Protein AF-A0A4R2JXR2-F1 (afdb_monomer)

pLDDT: mean 90.95, std 9.43, range [45.16, 98.44]

Nearest PDB structures (foldseek):
  6cl6-assembly1_C  TM=4.807E-01  e=3.480E-01  Pseudomonas aeruginosa PAO1
  6ct8-assembly1_A  TM=4.855E-01  e=6.254E-01  Pseudomonas aeruginosa PAO1
  7sbd-assembly1_H  TM=4.682E-01  e=5.867E+00  Mus musculus

Mean predicted aligned error: 4.03 Å

Structure (mmCIF, N/CA/C/O backbone):
data_AF-A0A4R2JXR2-F1
#
_entry.id   AF-A0A4R2JXR2-F1
#
loop_
_atom_site.group_PDB
_atom_site.id
_atom_site.type_symbol
_atom_site.label_atom_id
_atom_site.label_alt_id
_atom_site.label_comp_id
_atom_site.label_asym_id
_atom_site.label_entity_id
_atom_site.label_seq_id
_atom_site.pdbx_PDB_ins_code
_atom_site.Cartn_x
_atom_site.Cartn_y
_atom_site.Cartn_z
_atom_site.occupancy
_atom_site.B_iso_or_equiv
_atom_si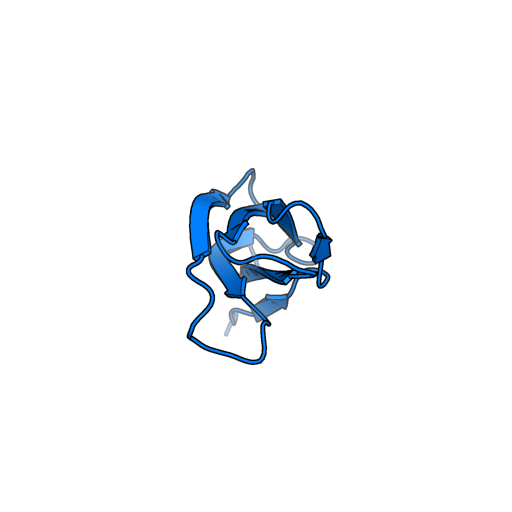te.auth_seq_id
_atom_site.auth_comp_id
_atom_site.auth_asym_id
_atom_site.auth_atom_id
_atom_site.pdbx_PDB_model_num
ATOM 1 N N . MET A 1 1 ? -26.293 -1.575 10.901 1.00 45.16 1 MET A N 1
ATOM 2 C CA . MET A 1 1 ? -25.104 -2.427 10.686 1.00 45.16 1 MET A CA 1
ATOM 3 C C . MET A 1 1 ? -23.938 -1.507 10.397 1.00 45.16 1 MET A C 1
ATOM 5 O O . MET A 1 1 ? -24.048 -0.712 9.473 1.00 45.16 1 MET A O 1
ATOM 9 N N . SER A 1 2 ? -22.892 -1.536 11.222 1.00 65.44 2 SER A N 1
ATOM 10 C CA . SER A 1 2 ? -21.658 -0.802 10.921 1.00 65.44 2 SER A CA 1
ATOM 11 C C . SER A 1 2 ? -20.920 -1.581 9.832 1.00 65.44 2 SER A C 1
ATOM 13 O O . SER A 1 2 ? -20.575 -2.739 10.052 1.00 65.44 2 SER A O 1
ATOM 15 N N . GLY A 1 3 ? -20.808 -1.004 8.636 1.00 85.88 3 GLY A N 1
ATOM 16 C CA . GLY A 1 3 ? -20.110 -1.615 7.504 1.00 85.88 3 GLY A CA 1
ATOM 17 C C . GLY A 1 3 ? -18.609 -1.326 7.528 1.00 85.88 3 GLY A C 1
ATOM 18 O O . GLY A 1 3 ? -18.148 -0.470 8.285 1.00 85.88 3 GLY A O 1
ATOM 19 N N . TYR A 1 4 ? -17.865 -2.029 6.675 1.00 92.38 4 TYR A N 1
ATOM 20 C CA . TYR A 1 4 ? -16.505 -1.640 6.313 1.00 92.38 4 TYR A CA 1
ATOM 21 C C . TYR A 1 4 ? -16.527 -0.801 5.029 1.00 92.38 4 TYR A C 1
ATOM 23 O O . TYR A 1 4 ? -17.432 -0.938 4.205 1.00 92.38 4 TYR A O 1
ATOM 31 N N . GLU A 1 5 ? -15.521 0.045 4.849 1.00 94.44 5 GLU A N 1
ATOM 32 C CA . GLU A 1 5 ? -15.226 0.717 3.585 1.00 94.44 5 GLU A CA 1
ATOM 33 C C . GLU A 1 5 ? -13.798 0.397 3.148 1.00 94.44 5 GLU A C 1
ATOM 35 O O . GLU A 1 5 ? -12.917 0.207 3.987 1.00 94.44 5 GLU A O 1
ATOM 40 N N . VAL A 1 6 ? -13.564 0.346 1.840 1.00 96.25 6 VAL A N 1
ATOM 41 C CA . VAL A 1 6 ? -12.211 0.316 1.281 1.00 96.25 6 VAL A CA 1
ATOM 42 C C . VAL A 1 6 ? -11.879 1.732 0.835 1.00 96.25 6 VAL A C 1
ATOM 44 O O . VAL A 1 6 ? -12.574 2.286 -0.013 1.00 96.25 6 VAL A O 1
ATOM 47 N N . VAL A 1 7 ? -10.848 2.326 1.429 1.00 97.00 7 VAL A N 1
ATOM 48 C CA . VAL A 1 7 ? -10.340 3.646 1.050 1.00 97.00 7 VAL A CA 1
ATOM 49 C C . VAL A 1 7 ? -9.071 3.464 0.242 1.00 97.00 7 VAL A C 1
ATOM 51 O O . VAL A 1 7 ? -8.104 2.857 0.705 1.00 97.00 7 VAL A O 1
ATOM 54 N N . GLU A 1 8 ? -9.074 4.001 -0.968 1.00 97.94 8 GLU A N 1
ATOM 55 C CA . GLU A 1 8 ? -7.927 3.969 -1.862 1.00 97.94 8 GLU A CA 1
ATOM 56 C C . GLU A 1 8 ? -7.044 5.195 -1.624 1.00 97.94 8 GLU A C 1
ATOM 58 O O . GLU A 1 8 ? -7.524 6.323 -1.490 1.00 97.94 8 GLU A O 1
ATOM 63 N N . GLY A 1 9 ? -5.739 4.961 -1.560 1.00 97.62 9 GLY A N 1
ATOM 64 C CA . GLY A 1 9 ? -4.734 6.009 -1.571 1.00 97.62 9 GLY A CA 1
ATOM 65 C C . GLY A 1 9 ? -4.537 6.616 -2.961 1.00 97.62 9 GLY A C 1
ATOM 66 O O . GLY A 1 9 ? -5.033 6.080 -3.960 1.00 97.62 9 GLY A O 1
ATOM 67 N N . PRO A 1 10 ? -3.772 7.716 -3.060 1.00 97.56 10 PRO A N 1
ATOM 68 C CA . PRO A 1 10 ? -3.376 8.255 -4.351 1.00 97.56 10 PRO A CA 1
ATOM 69 C C . PRO A 1 10 ? -2.553 7.233 -5.143 1.00 97.56 10 PRO A C 1
ATOM 71 O O . PRO A 1 10 ? -1.794 6.439 -4.582 1.00 97.56 10 PRO A O 1
ATOM 74 N N . ILE A 1 11 ? -2.676 7.296 -6.468 1.00 96.69 11 ILE A N 1
ATOM 75 C CA . ILE A 1 11 ? -1.758 6.602 -7.369 1.00 96.69 11 ILE A CA 1
ATOM 76 C C . ILE A 1 11 ? -0.430 7.347 -7.335 1.00 96.69 11 ILE A C 1
ATOM 78 O O . ILE A 1 11 ? -0.383 8.550 -7.592 1.00 96.69 11 ILE A O 1
ATOM 82 N N . VAL A 1 12 ? 0.637 6.622 -7.032 1.00 95.81 12 VAL A N 1
ATOM 83 C CA . VAL A 1 12 ? 2.004 7.129 -7.032 1.00 95.81 12 VAL A CA 1
ATOM 84 C C . VAL A 1 12 ? 2.719 6.561 -8.249 1.00 95.81 12 VAL A C 1
ATOM 86 O O . VAL A 1 12 ? 2.598 5.374 -8.553 1.00 95.81 12 VAL A O 1
ATOM 89 N N . GLU A 1 13 ? 3.450 7.424 -8.945 1.00 92.69 13 GLU A N 1
ATOM 90 C CA . GLU A 1 13 ? 4.288 7.064 -10.082 1.00 92.69 13 GLU A CA 1
ATOM 91 C C . GLU A 1 13 ? 5.759 7.217 -9.702 1.00 92.69 13 GLU A C 1
ATOM 93 O O . GLU A 1 13 ? 6.132 8.167 -9.011 1.00 92.69 13 GLU A O 1
ATOM 98 N N . THR A 1 14 ? 6.593 6.291 -10.158 1.00 87.69 14 THR A N 1
ATOM 99 C CA . THR A 1 14 ? 8.044 6.380 -10.006 1.00 87.69 14 THR A CA 1
ATOM 100 C C . THR A 1 14 ? 8.758 5.995 -11.295 1.00 87.69 14 THR A C 1
ATOM 102 O O . THR A 1 14 ? 8.279 5.147 -12.044 1.00 87.69 14 THR A O 1
ATOM 105 N N . GLN A 1 15 ? 9.931 6.586 -11.526 1.00 85.00 15 GLN A N 1
ATOM 106 C CA . GLN A 1 15 ? 10.868 6.167 -12.574 1.00 85.00 15 GLN A CA 1
ATOM 107 C C . GLN A 1 15 ? 12.021 5.305 -12.040 1.00 85.00 15 GLN A C 1
ATOM 109 O O . GLN A 1 15 ? 12.714 4.662 -12.820 1.00 85.00 15 GLN A O 1
ATOM 114 N N . ASP A 1 16 ? 12.249 5.290 -10.723 1.00 79.69 16 ASP A N 1
ATOM 115 C CA . ASP A 1 16 ? 13.340 4.533 -10.087 1.00 79.69 16 ASP A CA 1
ATOM 116 C C . ASP A 1 16 ? 12.919 3.116 -9.648 1.00 79.69 16 ASP A C 1
ATOM 118 O O . ASP A 1 16 ? 13.691 2.376 -9.028 1.00 79.69 16 ASP A O 1
ATOM 122 N N . GLY A 1 17 ? 11.672 2.753 -9.957 1.00 81.19 17 GLY A N 1
ATOM 123 C CA . GLY A 1 17 ? 11.043 1.485 -9.616 1.00 81.19 17 GLY A CA 1
ATOM 124 C C . GLY A 1 17 ? 10.532 1.393 -8.178 1.00 81.19 17 GLY A C 1
ATOM 125 O O . GLY A 1 17 ? 9.756 0.487 -7.901 1.00 81.19 17 GLY A O 1
ATOM 126 N N . THR A 1 18 ? 10.885 2.296 -7.256 1.00 92.44 18 THR A N 1
ATOM 127 C CA . THR A 1 18 ? 10.428 2.239 -5.855 1.00 92.44 18 THR A CA 1
ATOM 128 C C . THR A 1 18 ? 9.245 3.170 -5.606 1.00 92.44 18 THR A C 1
ATOM 130 O O . THR A 1 18 ? 9.329 4.382 -5.777 1.00 92.44 18 THR A O 1
ATOM 133 N N . VAL A 1 19 ? 8.130 2.605 -5.145 1.00 93.94 19 VAL A N 1
ATOM 134 C CA . VAL A 1 19 ? 6.913 3.337 -4.787 1.00 93.94 19 VAL A CA 1
ATOM 135 C C . VAL A 1 19 ? 6.666 3.224 -3.290 1.00 93.94 19 VAL A C 1
ATOM 137 O O . VAL A 1 19 ? 6.555 2.125 -2.751 1.00 93.94 19 VAL A O 1
ATOM 140 N N . THR A 1 20 ? 6.509 4.369 -2.624 1.00 96.25 20 THR A N 1
ATOM 141 C CA . THR A 1 20 ? 5.900 4.444 -1.290 1.00 96.25 20 THR A CA 1
ATOM 142 C C . THR A 1 20 ? 4.484 4.979 -1.442 1.00 96.25 20 THR A C 1
ATOM 144 O O . THR A 1 20 ? 4.301 6.121 -1.856 1.00 96.25 20 THR A O 1
ATOM 147 N N . ALA A 1 21 ? 3.489 4.158 -1.117 1.00 97.56 21 ALA A N 1
ATOM 148 C CA . ALA A 1 21 ? 2.080 4.520 -1.190 1.00 97.56 21 ALA A CA 1
ATOM 149 C C . ALA A 1 21 ? 1.417 4.412 0.185 1.00 97.56 21 ALA A C 1
ATOM 151 O O . ALA A 1 21 ? 1.771 3.554 0.998 1.00 97.56 21 ALA A O 1
ATOM 152 N N . SER A 1 22 ? 0.429 5.266 0.436 1.00 98.25 22 SER A N 1
ATOM 153 C CA . SER A 1 22 ? -0.329 5.281 1.685 1.00 98.25 22 SER A CA 1
ATOM 154 C C . SER A 1 22 ? -1.826 5.410 1.442 1.00 98.25 22 SER A C 1
ATOM 156 O O . SER A 1 22 ? -2.258 5.956 0.431 1.00 98.25 22 SER A O 1
ATOM 158 N N . ALA A 1 23 ? -2.620 4.902 2.381 1.00 98.44 23 ALA A N 1
ATOM 159 C CA . ALA A 1 23 ? -4.066 5.082 2.422 1.00 98.44 23 ALA A CA 1
ATOM 160 C C . ALA A 1 23 ? -4.500 5.422 3.851 1.00 98.44 23 ALA A C 1
ATOM 162 O O . ALA A 1 23 ? -3.966 4.865 4.813 1.00 98.44 23 ALA A O 1
ATOM 163 N N . HIS A 1 24 ? -5.469 6.329 3.986 1.00 97.88 24 HIS A N 1
ATOM 164 C CA . HIS A 1 24 ? -5.946 6.814 5.280 1.00 97.88 24 HIS A CA 1
ATOM 165 C C . HIS A 1 24 ? -7.451 6.599 5.424 1.00 97.88 24 HIS A C 1
ATOM 167 O O . HIS A 1 24 ? -8.222 7.010 4.559 1.00 97.88 24 HIS A O 1
ATOM 173 N N . CYS A 1 25 ? -7.881 6.008 6.537 1.00 96.19 25 CYS A N 1
ATOM 174 C CA . CYS A 1 25 ? -9.292 5.959 6.890 1.00 96.19 25 CYS A CA 1
ATOM 175 C C . CYS A 1 25 ? -9.846 7.364 7.130 1.00 96.19 25 CYS A C 1
ATOM 177 O O . CYS A 1 25 ? -9.179 8.235 7.688 1.00 96.19 25 CYS A O 1
ATOM 179 N N . THR A 1 26 ? -11.097 7.572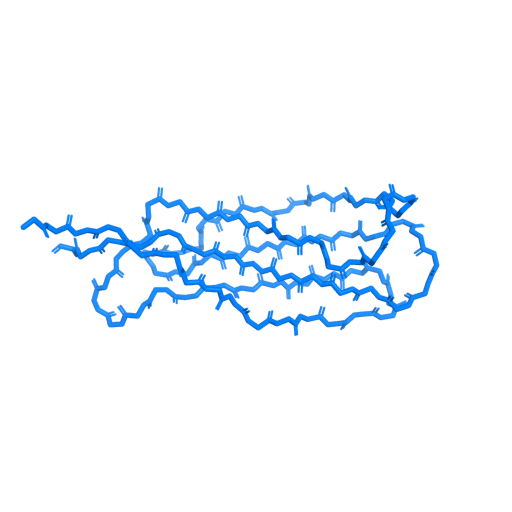 6.729 1.00 90.44 26 THR A N 1
ATOM 180 C CA . THR A 1 26 ? -11.768 8.865 6.874 1.00 90.44 26 THR A CA 1
ATOM 181 C C . THR A 1 26 ? -12.339 9.054 8.285 1.00 90.44 26 THR A C 1
ATOM 183 O O . THR A 1 26 ? -12.871 8.125 8.898 1.00 90.44 26 THR A O 1
ATOM 186 N N . GLY A 1 27 ? -12.266 10.279 8.812 1.00 88.56 27 GLY A N 1
ATOM 187 C CA . GLY A 1 27 ? -12.878 10.641 10.095 1.00 88.56 27 GLY A CA 1
ATOM 188 C C . GLY A 1 27 ? -12.332 9.848 11.289 1.00 88.56 27 GLY A C 1
ATOM 189 O O . GLY A 1 27 ? -11.124 9.773 11.494 1.00 88.56 27 GLY A O 1
ATOM 190 N N . THR A 1 28 ? -13.232 9.282 12.100 1.00 89.88 28 THR A N 1
ATOM 191 C CA . THR A 1 28 ? -12.903 8.496 13.307 1.00 89.88 28 THR A CA 1
ATOM 192 C C . THR A 1 28 ? -12.785 6.992 13.046 1.00 89.88 28 THR A C 1
ATOM 194 O O . THR A 1 28 ? -12.700 6.208 13.994 1.00 89.88 28 THR A O 1
ATOM 197 N N . LYS A 1 29 ? -12.812 6.564 11.778 1.00 94.62 29 LYS A N 1
ATOM 198 C CA . LYS A 1 29 ? -12.723 5.147 11.412 1.00 94.62 29 LYS A CA 1
ATOM 199 C C . LYS A 1 29 ? -11.328 4.590 11.676 1.00 94.62 29 LYS A C 1
ATOM 201 O O . LYS A 1 29 ? -10.329 5.302 11.585 1.00 94.62 29 LYS A O 1
ATOM 206 N N . LYS A 1 30 ? -11.275 3.292 11.972 1.00 95.25 30 LYS A N 1
ATOM 207 C CA . LYS A 1 30 ? -10.044 2.549 12.257 1.00 95.25 30 LYS A CA 1
ATOM 208 C C . LYS A 1 30 ? -9.743 1.534 11.167 1.00 95.25 30 LYS A C 1
ATOM 210 O O . LYS A 1 30 ? -10.659 0.930 10.609 1.00 95.25 30 LYS A O 1
ATOM 215 N N . ILE A 1 31 ? -8.457 1.320 10.915 1.00 96.31 31 ILE A N 1
ATOM 216 C CA . ILE A 1 31 ? -7.959 0.266 10.035 1.00 96.31 31 ILE A CA 1
ATOM 217 C C . ILE A 1 31 ? -8.186 -1.100 10.674 1.00 96.31 31 ILE A C 1
ATOM 219 O O . ILE A 1 31 ? -7.806 -1.335 11.821 1.00 96.31 31 ILE A O 1
ATOM 223 N N . ILE A 1 32 ? -8.737 -2.018 9.886 1.00 96.00 32 ILE A N 1
ATOM 224 C CA . ILE A 1 32 ? -8.790 -3.459 10.187 1.00 96.00 32 ILE A CA 1
ATOM 225 C C . ILE A 1 32 ? -7.977 -4.296 9.195 1.00 96.00 32 ILE A C 1
ATOM 227 O O . ILE A 1 32 ? -7.784 -5.490 9.400 1.00 96.00 32 ILE A O 1
ATOM 231 N N . GLY A 1 33 ? -7.493 -3.677 8.121 1.00 96.88 33 GLY A N 1
ATOM 232 C CA . GLY A 1 33 ? -6.678 -4.312 7.098 1.00 96.88 33 GLY A CA 1
ATOM 233 C C . GLY A 1 33 ? -6.324 -3.329 5.992 1.00 96.88 33 GLY A C 1
ATOM 234 O O . GLY A 1 33 ? -6.687 -2.156 6.041 1.00 96.88 33 GLY A O 1
ATOM 235 N N . GLY A 1 34 ? -5.625 -3.811 4.978 1.00 97.56 34 GLY A N 1
ATOM 236 C CA . GLY A 1 34 ? -5.211 -3.002 3.846 1.00 97.56 34 GLY A CA 1
ATOM 237 C C . GLY A 1 34 ? -4.296 -3.791 2.932 1.00 97.56 34 GLY A C 1
ATOM 238 O O . GLY A 1 34 ? -4.081 -4.991 3.121 1.00 97.56 34 GLY A O 1
ATOM 239 N N . GLY A 1 35 ? -3.767 -3.108 1.935 1.00 97.75 35 GLY A N 1
ATOM 240 C CA . GLY A 1 35 ? -2.882 -3.711 0.963 1.00 97.75 35 GLY A CA 1
ATOM 241 C C . GLY A 1 35 ? -2.386 -2.697 -0.043 1.00 97.75 35 GLY A C 1
ATOM 242 O O . GLY A 1 35 ? -2.321 -1.494 0.222 1.00 97.75 35 GLY A O 1
ATOM 243 N N . HIS A 1 36 ? -2.001 -3.217 -1.194 1.00 96.19 36 HIS A N 1
ATOM 244 C CA . HIS A 1 36 ? -1.439 -2.447 -2.280 1.00 96.19 36 HIS A CA 1
ATOM 245 C C . HIS A 1 36 ? -1.832 -3.055 -3.618 1.00 96.19 36 HIS A C 1
ATOM 247 O O . HIS A 1 36 ? -2.242 -4.211 -3.697 1.00 96.19 36 HIS A O 1
ATOM 253 N N . GLU A 1 37 ? -1.704 -2.250 -4.659 1.00 93.94 37 GLU A N 1
ATOM 254 C CA . GLU A 1 37 ? -2.023 -2.623 -6.025 1.00 93.94 37 GLU A CA 1
ATOM 255 C C . GLU A 1 37 ? -0.975 -2.016 -6.953 1.00 93.94 37 GLU A C 1
ATOM 257 O O . GLU A 1 37 ? -0.757 -0.800 -6.941 1.00 93.94 37 GLU A O 1
ATOM 262 N N . ALA A 1 38 ? -0.332 -2.870 -7.749 1.00 91.69 38 ALA A N 1
ATOM 263 C CA . ALA A 1 38 ? 0.436 -2.446 -8.909 1.00 91.69 38 ALA A CA 1
ATOM 264 C C . ALA A 1 38 ? -0.539 -2.172 -10.061 1.00 91.69 38 ALA A C 1
ATOM 266 O O . ALA A 1 38 ? -1.409 -2.988 -10.354 1.00 91.69 38 ALA A O 1
ATOM 267 N N . LEU A 1 39 ? -0.401 -1.013 -10.695 1.00 91.00 39 LEU A N 1
ATOM 268 C CA . LEU A 1 39 ? -1.313 -0.500 -11.722 1.00 91.00 39 LEU A CA 1
ATOM 269 C C . LEU A 1 39 ? -0.669 -0.484 -13.111 1.00 91.00 39 LEU A C 1
ATOM 271 O O . LEU A 1 39 ? -1.123 0.229 -14.012 1.00 91.00 39 LEU A O 1
ATOM 275 N N . ASP A 1 40 ? 0.400 -1.253 -13.280 1.00 81.75 40 ASP A N 1
ATOM 276 C CA . ASP A 1 40 ? 1.026 -1.443 -14.574 1.00 81.75 40 ASP A CA 1
ATOM 277 C C . ASP A 1 40 ? 0.118 -2.322 -15.443 1.00 81.75 40 ASP A C 1
ATOM 279 O O . ASP A 1 40 ? -0.391 -3.351 -15.006 1.00 81.75 40 ASP A O 1
ATOM 283 N N . GLY A 1 41 ? -0.097 -1.921 -16.697 1.00 73.25 41 GLY A N 1
ATOM 284 C CA . GLY A 1 41 ? -0.994 -2.623 -17.626 1.00 73.25 41 GLY A CA 1
ATOM 285 C C . GLY A 1 41 ? -0.479 -3.980 -18.124 1.00 73.25 41 GLY A C 1
ATOM 286 O O . GLY A 1 41 ? -1.052 -4.525 -19.064 1.00 73.25 41 GLY A O 1
ATOM 287 N N . SER A 1 42 ? 0.605 -4.500 -17.542 1.00 71.44 42 SER A N 1
ATOM 288 C CA . SER A 1 42 ? 1.252 -5.749 -17.930 1.00 7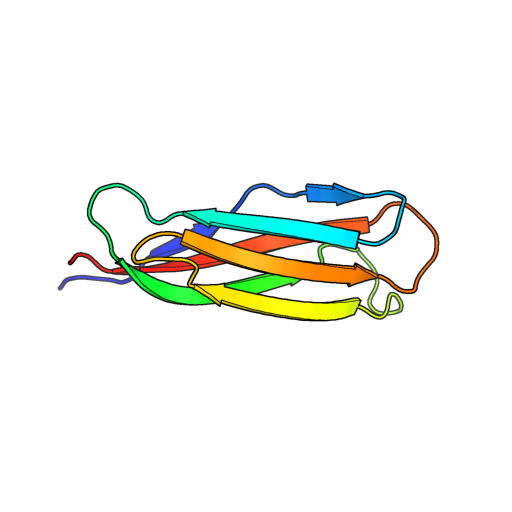1.44 42 SER A CA 1
ATOM 289 C C . SER A 1 42 ? 1.690 -6.546 -16.701 1.00 71.44 42 SER A C 1
ATOM 291 O O . SER A 1 42 ? 2.137 -5.984 -15.704 1.00 71.44 42 SER A O 1
ATOM 293 N N . SER A 1 43 ? 1.561 -7.871 -16.780 1.00 71.06 43 SER A N 1
ATOM 294 C CA . SER A 1 43 ? 1.917 -8.810 -15.709 1.00 71.06 43 SER A CA 1
ATOM 295 C C . SER A 1 43 ? 3.374 -9.288 -15.760 1.00 71.06 43 SER A C 1
ATOM 297 O O . SER A 1 43 ? 3.750 -10.172 -14.996 1.00 71.06 43 SER A O 1
ATOM 299 N N . ASP A 1 44 ? 4.180 -8.774 -16.690 1.00 71.00 44 ASP A N 1
ATOM 300 C CA . ASP A 1 44 ? 5.607 -9.099 -16.844 1.00 71.00 44 ASP A CA 1
ATOM 301 C C . ASP A 1 44 ? 6.528 -8.236 -15.964 1.00 71.00 44 ASP A C 1
ATOM 303 O O . ASP A 1 44 ? 7.716 -8.530 -15.833 1.00 71.00 44 ASP A O 1
ATOM 307 N N . HIS A 1 45 ? 5.988 -7.209 -15.308 1.00 73.44 45 HIS A N 1
ATOM 308 C CA . HIS A 1 45 ? 6.715 -6.416 -14.326 1.00 73.44 45 HIS A CA 1
ATOM 309 C C . HIS A 1 45 ? 6.635 -7.090 -12.956 1.00 73.44 45 HIS A C 1
ATOM 311 O O . HIS A 1 45 ? 5.599 -7.069 -12.291 1.00 73.44 45 HIS A O 1
ATOM 317 N N . LEU A 1 46 ? 7.733 -7.709 -12.521 1.00 83.06 46 LEU A N 1
ATOM 318 C CA . LEU A 1 46 ? 7.814 -8.283 -11.180 1.00 83.06 46 LEU A CA 1
ATOM 319 C C . LEU A 1 46 ? 7.896 -7.159 -10.143 1.00 83.06 46 LEU A C 1
ATOM 321 O O . LEU A 1 46 ? 8.820 -6.339 -10.179 1.00 83.06 46 LEU A O 1
ATOM 325 N N . TRP A 1 47 ? 6.949 -7.179 -9.206 1.00 89.44 47 TRP A N 1
ATOM 326 C CA . TRP A 1 47 ? 6.887 -6.278 -8.064 1.00 89.44 47 TRP A CA 1
ATOM 327 C C . TRP A 1 47 ? 7.270 -7.007 -6.778 1.00 89.44 47 TRP A C 1
ATOM 329 O O . TRP A 1 47 ? 6.692 -8.032 -6.419 1.00 89.44 47 TRP A O 1
ATOM 339 N N . GLU A 1 48 ? 8.228 -6.440 -6.062 1.00 92.19 48 GLU A N 1
ATOM 340 C CA . GLU A 1 48 ? 8.643 -6.869 -4.736 1.00 92.19 48 GLU A CA 1
ATOM 341 C C . GLU A 1 48 ? 8.027 -5.949 -3.687 1.00 92.19 48 GLU A C 1
ATOM 343 O O . GLU A 1 48 ? 8.070 -4.724 -3.803 1.00 92.19 48 GLU A O 1
ATOM 348 N N . VAL A 1 49 ? 7.465 -6.528 -2.632 1.00 94.25 49 VAL A N 1
ATOM 349 C CA . VAL A 1 49 ? 6.804 -5.773 -1.566 1.00 94.25 49 VAL A CA 1
ATOM 350 C C . VAL A 1 49 ? 7.652 -5.888 -0.315 1.00 94.25 49 VAL A C 1
ATOM 352 O O . VAL A 1 49 ? 7.772 -6.968 0.260 1.00 94.25 49 VAL A O 1
ATOM 355 N N . SER A 1 50 ? 8.241 -4.778 0.120 1.00 95.56 50 SER A N 1
ATOM 356 C CA . SER A 1 50 ? 9.064 -4.749 1.334 1.00 95.56 50 SER A CA 1
ATOM 357 C C . SER A 1 50 ? 8.259 -4.352 2.570 1.00 95.56 50 SER A C 1
ATOM 359 O O . SER A 1 50 ? 8.574 -4.778 3.681 1.00 95.56 50 SER A O 1
ATOM 361 N N . VAL A 1 51 ? 7.194 -3.564 2.392 1.00 97.00 51 VAL A N 1
ATOM 362 C CA . VAL A 1 51 ? 6.300 -3.131 3.472 1.00 97.00 51 VAL A CA 1
ATOM 363 C C . VAL A 1 51 ? 4.858 -3.170 2.986 1.00 97.00 51 VAL A C 1
ATOM 365 O O . VAL A 1 51 ? 4.561 -2.691 1.899 1.00 97.00 51 VAL A O 1
ATOM 368 N N . SER A 1 52 ? 3.953 -3.700 3.809 1.00 97.62 52 SER A N 1
ATOM 369 C CA . SER A 1 52 ? 2.500 -3.570 3.642 1.00 97.62 52 SER A CA 1
ATOM 370 C C . SER A 1 52 ? 1.846 -3.789 5.005 1.00 97.62 52 SER A C 1
ATOM 372 O O . SER A 1 52 ? 1.657 -4.931 5.427 1.00 97.62 52 SER A O 1
ATOM 374 N N . ARG A 1 53 ? 1.613 -2.708 5.756 1.00 98.00 53 ARG A N 1
ATOM 375 C CA . ARG A 1 53 ? 1.186 -2.786 7.165 1.00 98.00 53 ARG A CA 1
ATOM 376 C C . ARG A 1 53 ? 0.478 -1.510 7.634 1.00 98.00 53 ARG A C 1
ATOM 378 O O . ARG A 1 53 ? 0.708 -0.447 7.049 1.00 98.00 53 ARG A O 1
ATOM 385 N N . PRO A 1 54 ? -0.295 -1.569 8.735 1.00 97.69 54 PRO A N 1
ATOM 386 C CA . PRO A 1 54 ? -0.728 -0.354 9.409 1.00 97.69 54 PRO A CA 1
ATOM 387 C C . PRO A 1 54 ? 0.479 0.359 10.036 1.00 97.69 54 PRO A C 1
ATOM 389 O O . PRO A 1 54 ? 1.367 -0.275 10.621 1.00 97.69 54 PRO A O 1
ATOM 392 N N . VAL A 1 55 ? 0.510 1.681 9.908 1.00 97.19 55 VAL A N 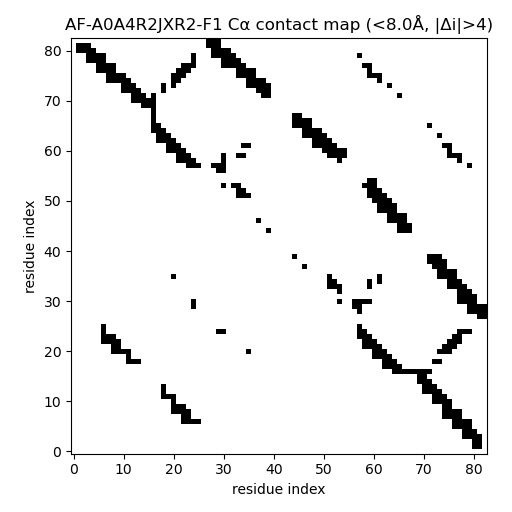1
ATOM 393 C CA . VAL A 1 55 ? 1.451 2.565 10.613 1.00 97.19 55 VAL A CA 1
ATOM 394 C C . VAL A 1 55 ? 0.867 2.975 11.961 1.00 97.19 55 VAL A C 1
ATOM 396 O O . VAL A 1 55 ? 1.574 2.971 12.967 1.00 97.19 55 VAL A O 1
ATOM 399 N N . ASP A 1 56 ? -0.431 3.267 1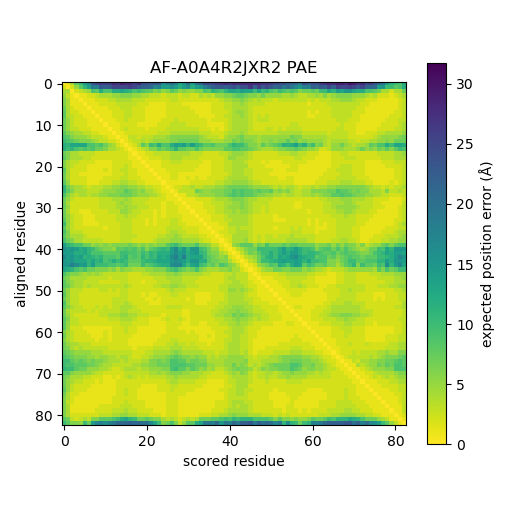1.984 1.00 95.62 56 ASP A N 1
ATOM 400 C CA . ASP A 1 56 ? -1.201 3.620 13.171 1.00 95.62 56 ASP A CA 1
ATOM 401 C C . ASP A 1 56 ? -2.670 3.167 13.013 1.00 95.62 56 ASP A C 1
ATOM 403 O O . ASP A 1 56 ? -2.983 2.301 12.194 1.00 95.62 56 ASP A O 1
ATOM 407 N N . GLN A 1 57 ? -3.579 3.712 13.828 1.00 95.00 57 GLN A N 1
ATOM 408 C CA . GLN A 1 57 ? -4.989 3.314 13.845 1.00 95.00 57 GLN A CA 1
ATOM 409 C C . GLN A 1 57 ? -5.772 3.698 12.581 1.00 95.00 57 GLN A C 1
ATOM 411 O O . GLN A 1 57 ? -6.838 3.124 12.370 1.00 95.00 57 GLN A O 1
ATOM 416 N N . ASN A 1 58 ? -5.303 4.645 11.764 1.00 96.00 58 ASN A N 1
ATOM 417 C CA . ASN A 1 58 ? -6.019 5.115 10.576 1.00 96.00 58 ASN A CA 1
ATOM 418 C C . ASN A 1 58 ? -5.172 5.140 9.295 1.00 96.00 58 ASN A C 1
ATOM 420 O O . ASN A 1 58 ? -5.719 5.445 8.241 1.00 96.00 58 ASN A O 1
ATOM 424 N N . HIS A 1 59 ? -3.884 4.806 9.359 1.00 97.12 59 HIS A N 1
ATOM 425 C CA . HIS A 1 59 ? -2.951 4.908 8.238 1.00 97.12 59 HIS A CA 1
ATOM 426 C C . HIS A 1 59 ? -2.335 3.555 7.846 1.00 97.12 59 HIS A C 1
ATOM 428 O O . HIS A 1 59 ? -1.716 2.872 8.665 1.00 97.12 59 HIS A O 1
ATOM 434 N N . TRP A 1 60 ? -2.479 3.176 6.573 1.00 98.44 60 TRP A N 1
ATOM 435 C CA . TRP A 1 60 ? -1.804 2.037 5.947 1.00 98.44 60 TRP A CA 1
ATOM 436 C C . TRP A 1 60 ? -0.666 2.529 5.065 1.00 98.44 60 TRP A C 1
ATOM 438 O O . TRP A 1 60 ? -0.856 3.481 4.308 1.00 98.44 60 TRP A O 1
ATOM 448 N N . VAL A 1 61 ? 0.477 1.843 5.095 1.00 98.38 61 VAL A N 1
ATOM 449 C CA . VAL A 1 61 ? 1.584 2.121 4.175 1.00 98.38 61 VAL A CA 1
ATOM 450 C C . VAL A 1 61 ? 2.018 0.859 3.446 1.00 98.38 61 VAL A C 1
ATOM 452 O O . VAL A 1 61 ? 2.066 -0.233 4.025 1.00 98.38 61 VAL A O 1
ATOM 455 N N . ALA A 1 62 ? 2.376 1.035 2.180 1.00 98.19 62 ALA A N 1
ATOM 456 C CA . ALA A 1 62 ? 3.009 0.024 1.360 1.00 98.19 62 ALA A CA 1
ATOM 457 C C . ALA A 1 62 ? 4.263 0.586 0.683 1.00 98.19 62 ALA A C 1
ATOM 459 O O . ALA A 1 62 ? 4.246 1.696 0.152 1.00 98.19 62 ALA A O 1
ATOM 460 N N . ILE A 1 63 ? 5.342 -0.194 0.699 1.00 96.62 63 ILE A N 1
ATOM 461 C CA . ILE A 1 63 ? 6.564 0.086 -0.055 1.00 96.62 63 ILE A CA 1
ATOM 462 C C . ILE A 1 63 ? 6.768 -1.070 -1.021 1.00 96.62 63 ILE A C 1
ATOM 464 O O . ILE A 1 63 ? 6.895 -2.228 -0.612 1.00 96.62 63 ILE A O 1
ATOM 468 N N . MET A 1 64 ? 6.773 -0.733 -2.303 1.00 94.31 64 MET A N 1
ATOM 469 C CA . MET A 1 64 ? 6.835 -1.671 -3.413 1.00 94.31 64 MET A CA 1
ATOM 470 C C . MET A 1 64 ? 7.992 -1.286 -4.328 1.00 94.31 64 MET A C 1
ATOM 472 O O . MET A 1 64 ? 8.296 -0.103 -4.482 1.00 94.31 64 MET A O 1
ATOM 476 N N . ARG A 1 65 ? 8.630 -2.272 -4.946 1.00 92.56 65 ARG A N 1
ATOM 477 C CA . ARG A 1 65 ? 9.707 -2.079 -5.911 1.00 92.56 65 ARG A CA 1
ATOM 478 C C . ARG A 1 65 ? 9.417 -2.884 -7.170 1.00 92.56 65 ARG A C 1
ATOM 480 O O . ARG A 1 65 ? 9.350 -4.105 -7.107 1.00 92.56 65 ARG A O 1
ATOM 487 N N . SER A 1 66 ? 9.285 -2.213 -8.304 1.00 89.50 66 SER A N 1
ATOM 488 C CA . SER A 1 66 ? 9.341 -2.851 -9.614 1.00 89.50 66 SER A CA 1
ATOM 489 C C . SER A 1 66 ? 10.794 -3.167 -9.963 1.00 89.50 66 SER A C 1
ATOM 491 O O . SER A 1 66 ? 11.697 -2.354 -9.744 1.00 89.50 66 SER A O 1
ATOM 493 N N . THR A 1 67 ? 11.021 -4.360 -10.501 1.00 85.69 67 THR A N 1
ATOM 494 C CA . THR A 1 67 ? 12.322 -4.770 -11.060 1.00 85.69 67 THR A CA 1
ATOM 495 C C . THR A 1 67 ? 12.424 -4.513 -12.565 1.00 85.69 67 THR A C 1
ATOM 497 O O . THR A 1 67 ? 13.504 -4.659 -13.141 1.00 85.69 67 THR A O 1
ATOM 500 N N . ALA A 1 68 ? 11.320 -4.116 -13.202 1.00 84.00 68 ALA A N 1
ATOM 501 C CA . ALA A 1 68 ? 11.288 -3.758 -14.610 1.00 84.00 68 ALA A CA 1
ATOM 502 C C . ALA A 1 68 ? 11.814 -2.325 -14.839 1.00 84.00 68 ALA A C 1
ATOM 504 O O . ALA A 1 68 ? 11.785 -1.495 -13.928 1.00 84.00 68 ALA A O 1
ATOM 505 N N . PRO A 1 69 ? 12.341 -2.022 -16.039 1.00 80.69 69 PRO A N 1
ATOM 506 C CA . PRO A 1 69 ? 12.709 -0.663 -16.410 1.00 80.69 69 PRO A CA 1
ATOM 507 C C . PRO A 1 69 ? 11.473 0.160 -16.799 1.00 80.69 69 PRO A C 1
ATOM 509 O O . PRO A 1 69 ? 10.603 -0.325 -17.519 1.00 80.69 69 PRO A O 1
ATOM 512 N N . GLY A 1 70 ? 11.459 1.443 -16.435 1.00 83.81 70 GLY A N 1
ATOM 513 C CA . GLY A 1 70 ? 10.459 2.404 -16.905 1.00 83.81 70 GLY A CA 1
ATOM 514 C C . GLY A 1 70 ? 9.683 3.090 -15.785 1.00 83.81 70 GLY A C 1
ATOM 515 O O . GLY A 1 70 ? 10.050 3.027 -14.614 1.00 83.81 70 GLY A O 1
ATOM 516 N N . ALA A 1 71 ? 8.629 3.807 -16.181 1.00 87.50 71 ALA A N 1
ATOM 517 C CA . ALA A 1 71 ? 7.706 4.431 -15.246 1.00 87.50 71 ALA A CA 1
ATOM 518 C C . ALA A 1 71 ? 6.700 3.394 -14.740 1.00 87.50 71 ALA A C 1
ATOM 520 O O . ALA A 1 71 ? 6.074 2.689 -15.532 1.00 87.50 71 ALA A O 1
ATOM 521 N N . HIS A 1 72 ? 6.536 3.342 -13.424 1.00 90.12 72 HIS A N 1
ATOM 522 C CA . HIS A 1 72 ? 5.714 2.361 -12.732 1.00 90.12 72 HIS A CA 1
ATOM 523 C C . HIS A 1 72 ? 4.695 3.048 -11.844 1.00 90.12 72 HIS A C 1
ATOM 525 O O . HIS A 1 72 ? 5.003 4.062 -11.209 1.00 90.12 72 HIS A O 1
ATOM 531 N N . ARG A 1 73 ? 3.486 2.489 -11.779 1.00 92.88 73 ARG A N 1
ATOM 532 C CA . ARG A 1 73 ? 2.379 3.066 -11.009 1.00 92.88 73 ARG A CA 1
ATOM 533 C C . ARG A 1 73 ? 1.864 2.065 -9.996 1.00 92.88 73 ARG A C 1
ATOM 535 O O . ARG A 1 73 ? 1.595 0.916 -10.326 1.00 92.88 73 ARG A O 1
ATOM 542 N N . ALA A 1 74 ? 1.669 2.519 -8.767 1.00 94.44 74 ALA A N 1
ATOM 543 C CA . ALA A 1 74 ? 1.056 1.705 -7.729 1.00 94.44 74 ALA A CA 1
ATOM 544 C C . ALA A 1 74 ? 0.300 2.570 -6.721 1.00 94.44 74 ALA A C 1
ATOM 546 O O . ALA A 1 74 ? 0.447 3.793 -6.679 1.00 94.44 74 ALA A O 1
ATOM 547 N N . ARG A 1 75 ? -0.522 1.930 -5.894 1.00 97.00 75 ARG A N 1
ATOM 548 C CA . ARG A 1 75 ? -1.230 2.576 -4.783 1.00 97.00 75 ARG A CA 1
ATOM 549 C C . ARG A 1 75 ? -1.357 1.642 -3.590 1.00 97.00 75 ARG A C 1
ATOM 551 O O . ARG A 1 75 ? -1.197 0.431 -3.713 1.00 97.00 75 ARG A O 1
ATOM 558 N N . ALA A 1 76 ? -1.685 2.219 -2.442 1.00 98.25 76 ALA A N 1
ATOM 559 C CA . ALA A 1 76 ? -2.119 1.487 -1.261 1.00 98.25 76 ALA A CA 1
ATOM 560 C C . ALA A 1 76 ? -3.640 1.599 -1.106 1.00 98.25 76 ALA A C 1
ATOM 562 O O . ALA A 1 76 ? -4.257 2.537 -1.613 1.00 98.25 76 ALA A O 1
ATOM 563 N N . TYR A 1 77 ? -4.239 0.673 -0.366 1.00 98.38 77 TYR A N 1
ATOM 564 C CA . TYR A 1 77 ? -5.619 0.786 0.099 1.00 98.38 77 TYR A CA 1
ATOM 565 C C . TYR A 1 77 ? -5.723 0.364 1.566 1.00 98.38 77 TYR A C 1
ATOM 567 O O . TYR A 1 77 ? -4.933 -0.446 2.055 1.00 98.38 77 TYR A O 1
ATOM 575 N N . ALA A 1 78 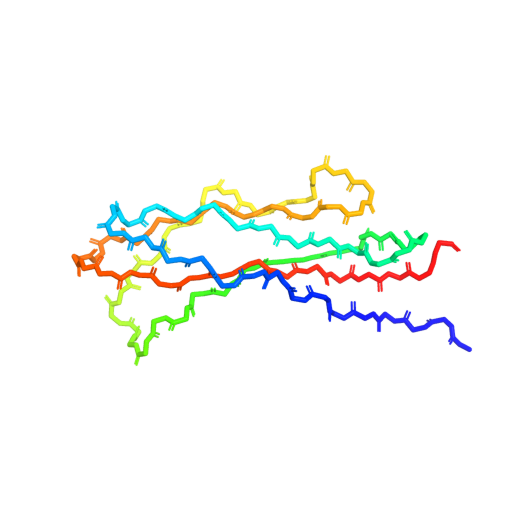? -6.716 0.904 2.263 1.00 98.25 78 ALA A N 1
ATOM 576 C CA . ALA A 1 78 ? -7.036 0.580 3.647 1.00 98.25 78 ALA A CA 1
ATOM 577 C C . ALA A 1 78 ? -8.479 0.079 3.749 1.00 98.25 78 ALA A C 1
ATOM 579 O O . ALA A 1 78 ? -9.370 0.580 3.069 1.00 98.25 78 ALA A O 1
ATOM 580 N N . ILE A 1 79 ? -8.715 -0.904 4.612 1.00 97.56 79 ILE A N 1
ATOM 581 C CA . ILE A 1 79 ? -10.045 -1.399 4.966 1.00 97.56 79 ILE A CA 1
ATOM 582 C C . ILE A 1 79 ? -10.394 -0.805 6.328 1.00 97.56 79 ILE A C 1
ATOM 584 O O . ILE A 1 79 ? -9.728 -1.087 7.328 1.00 97.56 79 ILE A O 1
ATOM 588 N N . CYS A 1 80 ? -11.431 0.022 6.354 1.00 96.94 80 CYS A N 1
ATOM 589 C CA . CYS A 1 80 ? -11.779 0.886 7.471 1.00 96.94 80 CYS A CA 1
ATOM 590 C C . CYS A 1 80 ? -13.150 0.527 8.041 1.00 96.94 80 CYS A C 1
ATOM 592 O O . CYS A 1 80 ? -14.087 0.253 7.295 1.00 96.94 80 CYS A O 1
ATOM 594 N N . VAL A 1 81 ? -13.292 0.583 9.362 1.00 95.56 81 VAL A N 1
ATOM 595 C CA . VAL A 1 81 ? -14.573 0.398 10.066 1.00 95.56 81 VAL A CA 1
ATOM 596 C C . VAL A 1 81 ? -14.828 1.557 11.016 1.00 95.56 81 VAL A C 1
ATOM 598 O O . VAL A 1 81 ? -13.885 2.194 11.488 1.00 95.56 81 VAL A O 1
ATOM 601 N N . ASN A 1 82 ? -16.097 1.829 11.328 1.00 87.25 82 ASN A N 1
ATOM 602 C CA . ASN A 1 82 ? -16.408 2.771 12.404 1.00 87.25 82 ASN A CA 1
ATOM 603 C C . ASN A 1 82 ? -15.884 2.210 13.731 1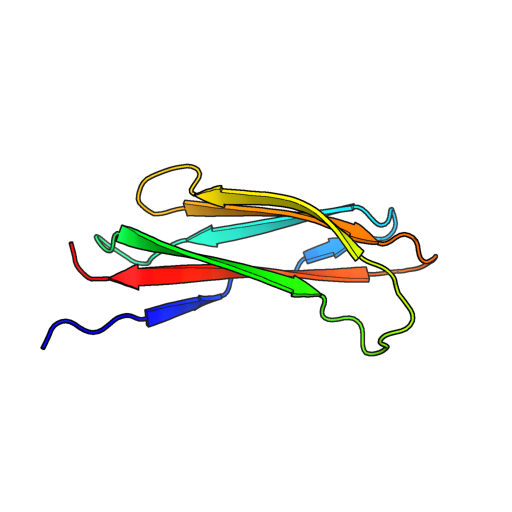.00 87.25 82 ASN A C 1
ATOM 605 O O . ASN A 1 82 ? -16.092 1.029 14.020 1.00 87.25 82 ASN A O 1
ATOM 609 N N . ALA A 1 83 ? -15.177 3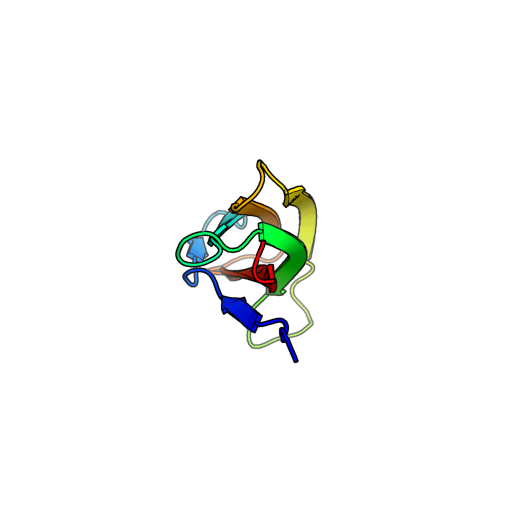.061 14.475 1.00 69.38 83 ALA A N 1
ATOM 610 C CA . ALA A 1 83 ? -14.632 2.748 15.790 1.00 69.38 83 ALA A CA 1
ATOM 611 C C . ALA A 1 83 ? -15.719 2.536 16.848 1.00 69.38 83 ALA A C 1
ATOM 613 O O . ALA A 1 83 ? -16.806 3.145 16.717 1.00 69.38 83 ALA A O 1
#

Solvent-accessible surface area (backbone atoms only — not comparable to full-atom values): 4562 Å² total; per-residue (Å²): 133,91,60,74,46,79,36,74,26,62,78,41,75,25,69,85,21,59,43,77,22,43,10,58,40,67,87,77,22,29,56,81,49,64,46,69,46,79,65,55,97,55,89,83,54,54,70,47,75,83,40,72,47,70,78,53,64,34,34,26,39,22,33,37,32,43,76,48,90,50,80,43,39,31,26,11,27,20,31,22,28,76,109

Seq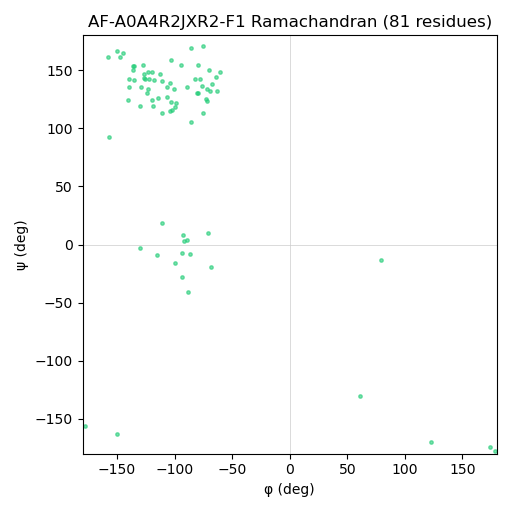uence (83 aa):
MSGYEVVEGPIVETQDGTVTASAHCTGTKKIIGGGHEALDGSSDHLWEVSVSRPVDQNHWVAIMRSTAPGAHRARAYAICVNA

Radius of gyration: 13.54 Å; Cα contacts (8 Å, |Δi|>4): 236; chains: 1; bounding box: 38×20×34 Å

Organism: NCBI:txid1213861

Secondary structure (DSSP, 8-state):
---EEEEEPPPEEESSSEEEEEEE--TT-EEEEEEEEE--S-TTS-EEEEEEEESSSSEEEEEEEE-SSS-EEEEEEEEEE--

Foldseek 3Di:
DWDKDKFWWDKDKDQQQKDKAKTFDPDQWFFPAKAKDWPDPDPPWDKDWPDWAAPDGTMTITIIGTPDGGMTIMYMMTIITHD